Protein AF-A0A354AXF9-F1 (afdb_monomer)

Nearest PDB structures (foldseek):
  7dkv-assembly1_A  TM=9.785E-01  e=1.721E-07  Thermoanaerobacterium xylanolyticum LX-11
  7dkw-assembly2_B  TM=9.760E-01  e=1.972E-07  Thermoanaerobacterium xylanolyticum LX-11
  7w2x-assembly1_A  TM=9.782E-01  e=2.112E-07  Thermoanaerobacterium xylanolyticum LX-11
  7dkw-assembly1_A  TM=9.786E-01  e=2.774E-07  Thermoanaerobacterium xylanolyticum LX-11
  7w2t-assembly1_A  TM=9.774E-01  e=5.128E-07  Thermoanaerobacterium xylanolyticum LX-11

Solvent-accessible surface area (backbone atoms only — not comparable to full-atom values): 5380 Å² total; per-residue (Å²): 140,79,77,57,42,66,42,46,81,59,38,76,73,66,41,60,64,36,51,75,76,37,46,69,60,41,49,51,53,53,50,53,49,61,66,45,16,71,44,66,38,75,59,74,38,63,28,48,54,36,48,80,68,72,69,44,90,46,71,42,54,48,32,48,58,71,22,48,59,47,20,37,5,26,90,92,65,48,62,75,74,47,44,28,60,72,39,51,56,73,49,62,83,41,126

pLDDT: mean 96.64, std 3.17, range [76.19, 98.69]

Secondary structure (DSSP, 8-state):
----TT-HHHHHHHTHHHHHH-HHHHHHHHHHHHHHTT--EEEEEE-HHHHHTT----EEEEE-TTSPPS-S--TTS-TTTS-----SS-GGG--

Mean predicted aligned error: 2.6 Å

Foldseek 3Di:
DDFFACQPVVCVPVCVCCCVPPVVVVVVVVVLQVVCQQDFAQPWDFAQQCVVVVNPGDTGGQDDHRARFRGQGGPVDDGSPRTNNDRNHDSSPPD

Structure (mmCIF, N/CA/C/O backbone):
data_AF-A0A354AXF9-F1
#
_entry.id   AF-A0A354AXF9-F1
#
loop_
_atom_site.group_PDB
_atom_site.id
_atom_site.type_symbol
_atom_site.label_atom_id
_atom_site.label_alt_id
_atom_site.label_comp_id
_atom_site.label_asym_id
_atom_site.label_entity_id
_atom_site.label_seq_id
_atom_site.pdbx_PDB_ins_code
_atom_site.Cartn_x
_atom_site.Cartn_y
_atom_site.Cartn_z
_atom_site.occupancy
_atom_site.B_iso_or_equiv
_atom_site.auth_seq_id
_atom_site.auth_comp_id
_atom_site.auth_asym_id
_atom_site.auth_atom_id
_atom_site.pdbx_PDB_model_num
ATOM 1 N N . ASP A 1 1 ? 6.790 15.831 -1.703 1.00 80.38 1 ASP A N 1
ATOM 2 C CA . ASP A 1 1 ? 5.696 15.161 -0.970 1.00 80.38 1 ASP A CA 1
ATOM 3 C C . ASP A 1 1 ? 5.197 13.934 -1.709 1.00 80.38 1 ASP A C 1
ATOM 5 O O . ASP A 1 1 ? 5.374 13.852 -2.922 1.00 80.38 1 ASP A O 1
ATOM 9 N N . TYR A 1 2 ? 4.605 12.986 -0.977 1.00 90.19 2 TYR A N 1
ATOM 10 C CA . TYR A 1 2 ? 4.125 11.702 -1.497 1.00 90.19 2 TYR A CA 1
ATOM 11 C C . TYR A 1 2 ? 2.663 11.485 -1.087 1.00 90.19 2 TYR A C 1
ATOM 13 O O . TYR A 1 2 ? 2.351 11.453 0.100 1.00 90.19 2 TYR A O 1
ATOM 21 N N . ALA A 1 3 ? 1.763 11.357 -2.063 1.00 93.12 3 ALA A N 1
ATOM 22 C CA . ALA A 1 3 ? 0.323 11.229 -1.833 1.00 93.12 3 ALA A CA 1
ATOM 23 C C . ALA A 1 3 ? -0.119 9.759 -1.899 1.00 93.12 3 ALA A C 1
ATOM 25 O O . ALA A 1 3 ? -0.759 9.338 -2.862 1.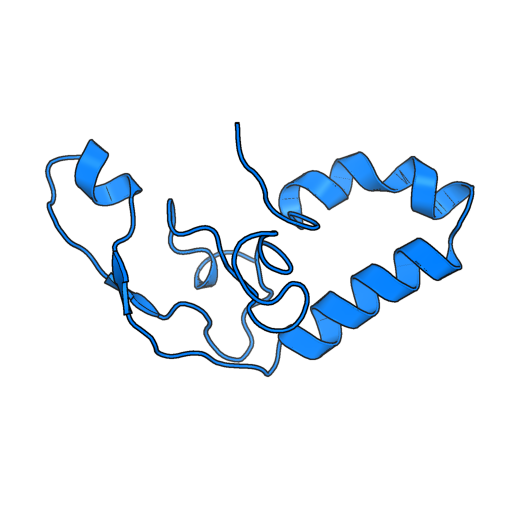00 93.12 3 ALA A O 1
ATOM 26 N N . TRP A 1 4 ? 0.260 8.973 -0.892 1.00 96.62 4 TRP A N 1
ATOM 27 C CA . TRP A 1 4 ? -0.067 7.547 -0.803 1.00 96.62 4 TRP A CA 1
ATOM 28 C C . TRP A 1 4 ? -0.985 7.287 0.386 1.00 96.62 4 TRP A C 1
ATOM 30 O O . TRP A 1 4 ? -0.749 7.792 1.485 1.00 96.62 4 TRP A O 1
ATOM 40 N N . TYR A 1 5 ? -2.034 6.500 0.170 1.00 97.75 5 TYR A N 1
ATOM 41 C CA . TYR A 1 5 ? -2.892 6.054 1.256 1.00 97.75 5 TYR A CA 1
ATOM 42 C C . TYR A 1 5 ? -2.208 4.928 2.008 1.00 97.75 5 TYR A C 1
ATOM 44 O O . TYR A 1 5 ? -1.902 3.886 1.434 1.00 97.75 5 TYR A O 1
ATOM 52 N N . GLU A 1 6 ? -2.042 5.129 3.312 1.00 97.81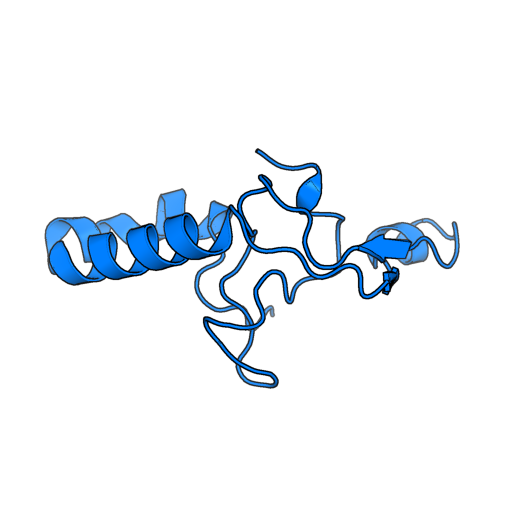 6 GLU A N 1
ATOM 53 C CA . GLU A 1 6 ? -1.593 4.090 4.228 1.00 97.81 6 GLU A CA 1
ATOM 54 C C . GLU A 1 6 ? -0.264 3.456 3.807 1.00 97.81 6 GLU A C 1
ATOM 56 O O . GLU A 1 6 ? -0.201 2.254 3.626 1.00 97.81 6 GLU A O 1
ATOM 61 N N . SER A 1 7 ? 0.819 4.218 3.644 1.00 97.69 7 SER A N 1
ATOM 62 C CA . SER A 1 7 ? 2.150 3.603 3.499 1.00 97.69 7 SER A CA 1
ATOM 63 C C . SER A 1 7 ? 2.466 2.766 4.747 1.00 97.69 7 SER A C 1
ATOM 65 O O . SER A 1 7 ? 2.572 3.313 5.845 1.00 97.69 7 SER A O 1
ATOM 67 N N . LEU A 1 8 ? 2.563 1.441 4.620 1.00 97.69 8 LEU A N 1
ATOM 68 C CA . LEU A 1 8 ? 2.592 0.490 5.737 1.00 97.69 8 LEU A CA 1
ATOM 69 C C . LEU A 1 8 ? 3.833 0.636 6.621 1.00 97.69 8 LEU A C 1
ATOM 71 O O . LEU A 1 8 ? 3.767 0.494 7.840 1.00 97.69 8 LEU A O 1
ATOM 75 N N . ASP A 1 9 ? 4.982 0.855 5.995 1.00 96.81 9 ASP A N 1
ATOM 76 C CA . ASP A 1 9 ? 6.262 1.135 6.647 1.00 96.81 9 ASP A CA 1
ATOM 77 C C . ASP A 1 9 ? 6.228 2.423 7.485 1.00 96.81 9 ASP A C 1
ATOM 79 O O . ASP A 1 9 ? 6.771 2.439 8.586 1.00 96.81 9 ASP A O 1
ATOM 83 N N . VAL A 1 10 ? 5.514 3.455 7.033 1.00 97.56 10 VAL A N 1
ATOM 84 C CA . VAL A 1 10 ? 5.300 4.692 7.805 1.00 97.56 10 VAL A CA 1
ATOM 85 C C . VAL A 1 10 ? 4.216 4.504 8.874 1.00 97.56 10 VAL A C 1
ATOM 87 O O . VAL A 1 10 ? 4.381 4.930 10.021 1.00 97.56 10 VAL A O 1
ATOM 90 N N . ARG A 1 11 ? 3.120 3.815 8.533 1.00 96.94 11 ARG A N 1
ATOM 91 C CA . ARG A 1 11 ? 2.003 3.484 9.436 1.00 96.94 11 ARG A CA 1
ATOM 92 C C . ARG A 1 11 ? 2.467 2.750 10.687 1.00 96.94 11 ARG A C 1
ATOM 94 O O . ARG A 1 11 ? 1.924 3.031 11.750 1.00 96.94 11 ARG A O 1
ATOM 101 N N . LEU A 1 12 ? 3.469 1.873 10.573 1.00 95.81 12 LEU A N 1
ATOM 102 C CA . LEU A 1 12 ? 4.066 1.164 11.713 1.00 95.81 12 LEU A CA 1
ATOM 103 C C . LEU A 1 12 ? 4.381 2.106 12.888 1.00 95.81 12 LEU A C 1
ATOM 105 O O . LEU A 1 12 ? 4.236 1.723 14.045 1.00 95.81 12 LEU A O 1
ATOM 109 N N . TYR A 1 13 ? 4.772 3.342 12.582 1.00 97.69 13 TYR A N 1
ATOM 110 C CA . TYR A 1 13 ? 5.053 4.383 13.566 1.00 97.69 13 TYR A CA 1
ATOM 111 C C . TYR A 1 13 ? 3.878 5.357 13.734 1.00 97.69 13 TYR A C 1
ATOM 113 O O . TYR A 1 13 ? 3.629 5.848 14.833 1.00 97.69 13 TYR A O 1
ATOM 121 N N . GLY A 1 14 ? 3.147 5.643 12.654 1.00 97.12 14 GLY A N 1
ATOM 122 C CA . GLY A 1 14 ? 2.101 6.667 12.627 1.00 97.12 14 GLY A CA 1
ATOM 123 C C . GLY A 1 14 ? 0.731 6.257 13.183 1.00 97.12 14 GLY A C 1
ATOM 124 O O . GLY A 1 14 ? -0.063 7.140 13.504 1.00 97.12 14 GLY A O 1
ATOM 125 N N . SER A 1 15 ? 0.411 4.962 13.313 1.00 97.88 15 SER A N 1
ATOM 126 C CA . SER A 1 15 ? -0.968 4.532 13.622 1.00 97.88 15 SER A CA 1
ATOM 127 C C . SER A 1 15 ? -1.294 4.316 15.097 1.00 97.88 15 SER A C 1
ATOM 129 O O . SER A 1 15 ? -2.424 3.943 15.410 1.00 97.88 15 SER A O 1
ATOM 131 N N . PHE A 1 16 ? -0.381 4.606 16.030 1.00 97.94 16 PHE A N 1
ATOM 132 C CA . PHE A 1 16 ? -0.646 4.418 17.465 1.00 97.94 16 PHE A CA 1
ATOM 133 C C . PHE A 1 16 ? -1.877 5.189 17.962 1.00 97.94 16 PHE A C 1
ATOM 135 O O . PHE A 1 16 ? -2.610 4.678 18.807 1.00 97.94 16 PHE A O 1
ATOM 142 N N . GLY A 1 17 ? -2.147 6.379 17.415 1.00 98.25 17 GLY A N 1
ATOM 143 C CA . GLY A 1 17 ? -3.362 7.134 17.734 1.00 98.25 17 GLY A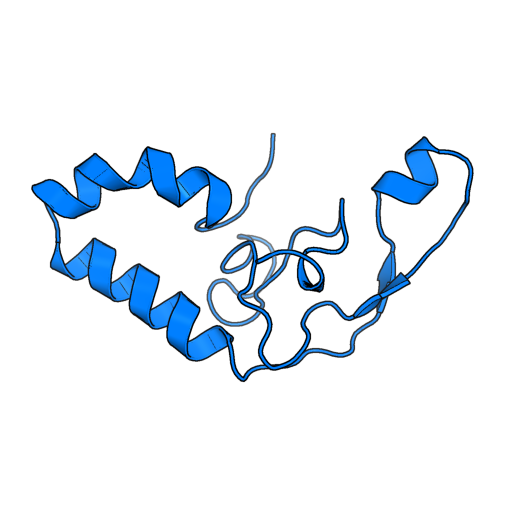 CA 1
ATOM 144 C C . GLY A 1 17 ? -4.640 6.403 17.310 1.00 98.25 17 GLY A C 1
ATOM 145 O O . GLY A 1 17 ? -5.594 6.344 18.083 1.00 98.25 17 GLY A O 1
ATOM 146 N N . LEU A 1 18 ? -4.645 5.779 16.125 1.00 98.25 18 LEU A N 1
ATOM 147 C CA . LEU A 1 18 ? -5.768 4.949 15.678 1.00 98.25 18 LEU A CA 1
ATOM 148 C C . LEU A 1 18 ? -5.913 3.711 16.554 1.00 98.25 18 LEU A C 1
ATOM 150 O O . LEU A 1 18 ? -7.017 3.410 16.986 1.00 98.25 18 LEU A O 1
ATOM 154 N N . LEU A 1 19 ? -4.813 3.031 16.875 1.00 97.75 19 LEU A N 1
ATOM 155 C CA . LEU A 1 19 ? -4.855 1.847 17.728 1.00 97.75 19 LEU A CA 1
ATOM 156 C C . LEU A 1 19 ? -5.447 2.149 19.116 1.00 97.75 19 LEU A C 1
ATOM 158 O O . LEU A 1 19 ? -6.251 1.367 19.619 1.00 97.75 19 LEU A O 1
ATOM 162 N N . GLN A 1 20 ? -5.066 3.272 19.730 1.00 98.38 20 GLN A N 1
ATOM 163 C CA . GLN A 1 20 ? -5.507 3.632 21.083 1.00 98.38 20 GLN A CA 1
ATOM 164 C C . GLN A 1 20 ? -6.933 4.192 21.128 1.00 98.38 20 GLN A C 1
ATOM 166 O O . GLN A 1 20 ? -7.661 3.916 22.079 1.00 98.38 20 GLN A O 1
ATOM 171 N N . LEU A 1 21 ? -7.329 4.985 20.128 1.00 98.69 21 LEU A N 1
ATOM 172 C CA . LEU A 1 21 ? -8.577 5.760 20.167 1.00 98.69 21 LEU A CA 1
ATOM 173 C C . LEU A 1 21 ? -9.676 5.189 19.257 1.00 98.69 21 LEU A C 1
ATOM 175 O O . LEU A 1 21 ? -10.858 5.309 19.573 1.00 98.69 21 LEU A O 1
ATOM 179 N N . TRP A 1 22 ? -9.303 4.539 18.152 1.00 98.69 22 TRP A N 1
ATOM 180 C CA . TRP A 1 22 ? -10.217 3.945 17.166 1.00 98.69 22 TRP A CA 1
ATOM 181 C C . TRP A 1 22 ? -9.731 2.562 16.693 1.00 98.69 22 TRP A C 1
ATOM 183 O O . TRP A 1 22 ? -9.479 2.361 15.499 1.00 98.69 22 TRP A O 1
ATOM 193 N N . PRO A 1 23 ? -9.615 1.572 17.597 1.00 98.38 23 PRO A N 1
ATOM 194 C CA . PRO A 1 23 ? -9.001 0.278 17.290 1.00 98.38 23 PRO A CA 1
ATOM 195 C C . PRO A 1 23 ? -9.701 -0.486 16.159 1.00 98.38 23 PRO A C 1
ATOM 197 O O . PRO A 1 23 ? -9.059 -1.232 15.424 1.00 98.38 23 PRO A O 1
ATOM 200 N N . GLU A 1 24 ? -11.011 -0.305 15.977 1.00 98.69 24 GLU A N 1
ATOM 201 C CA . GLU A 1 24 ? -11.730 -0.943 14.868 1.00 98.69 24 GLU A CA 1
ATOM 202 C C . GLU A 1 24 ? -11.371 -0.341 13.505 1.00 98.69 24 GLU A C 1
ATOM 204 O O . GLU A 1 24 ? -11.321 -1.073 12.515 1.00 98.69 24 GLU A O 1
ATOM 209 N N . LEU A 1 25 ? -11.044 0.955 13.452 1.00 98.44 25 LEU A N 1
ATOM 210 C CA . LEU A 1 25 ? -10.532 1.589 12.237 1.00 98.44 25 LEU A CA 1
ATOM 211 C C . LEU A 1 25 ? -9.117 1.090 11.919 1.00 98.44 25 LEU A C 1
ATOM 213 O O . LEU A 1 25 ? -8.841 0.739 10.774 1.00 98.44 25 LEU A O 1
ATOM 217 N N . ASP A 1 26 ? -8.246 0.975 12.926 1.00 98.56 26 ASP A N 1
ATOM 218 C CA . ASP A 1 26 ? -6.900 0.417 12.741 1.00 98.56 26 ASP A CA 1
ATOM 219 C C . ASP A 1 26 ? -6.952 -1.025 12.199 1.00 98.56 26 ASP A C 1
ATOM 221 O O . ASP A 1 26 ? -6.357 -1.341 11.163 1.00 98.56 26 ASP A O 1
ATOM 225 N N . LYS A 1 27 ? -7.790 -1.878 12.808 1.00 98.56 27 LYS A N 1
ATOM 226 C CA . LYS A 1 27 ? -8.054 -3.241 12.317 1.00 98.56 27 LYS A CA 1
ATOM 227 C C . LYS A 1 27 ? -8.628 -3.251 10.902 1.00 98.56 27 LYS A C 1
ATOM 229 O O . LYS A 1 27 ? -8.282 -4.136 10.121 1.00 98.56 27 LYS A O 1
ATOM 234 N N . ALA A 1 28 ? -9.521 -2.321 10.557 1.00 98.56 28 ALA A N 1
ATOM 235 C CA . ALA A 1 28 ? -10.093 -2.241 9.214 1.00 98.56 28 ALA A CA 1
ATOM 236 C C . ALA A 1 28 ? -9.014 -1.969 8.154 1.00 98.56 28 ALA A C 1
ATOM 238 O O . ALA A 1 28 ? -9.025 -2.614 7.101 1.00 98.56 28 ALA A O 1
ATOM 239 N N . VAL A 1 29 ? -8.044 -1.099 8.452 1.00 98.31 29 VAL A N 1
ATOM 240 C CA . VAL A 1 29 ? -6.903 -0.845 7.561 1.00 98.31 29 VAL A CA 1
ATOM 241 C C . VAL A 1 29 ? -6.007 -2.081 7.443 1.00 98.31 29 VAL A C 1
ATOM 243 O O . VAL A 1 29 ? -5.707 -2.506 6.326 1.00 98.31 29 VAL A O 1
ATOM 246 N N . LEU A 1 30 ? -5.658 -2.738 8.555 1.00 98.25 30 LEU A N 1
ATOM 247 C CA . LEU A 1 30 ? -4.847 -3.967 8.523 1.00 98.25 30 LEU A CA 1
ATOM 248 C C . LEU A 1 30 ? -5.536 -5.114 7.765 1.00 98.25 30 LEU A C 1
ATOM 250 O O . LEU A 1 30 ? -4.887 -5.851 7.023 1.00 98.25 30 LEU A O 1
ATOM 254 N N . ARG A 1 31 ? -6.865 -5.237 7.868 1.00 98.56 31 ARG A N 1
ATOM 255 C CA . ARG A 1 31 ? -7.644 -6.185 7.051 1.00 98.56 31 ARG A CA 1
ATOM 256 C C . ARG A 1 31 ? -7.566 -5.856 5.557 1.00 98.56 31 ARG A C 1
ATOM 258 O O . ARG A 1 31 ? -7.588 -6.780 4.749 1.00 98.56 31 ARG A O 1
ATOM 265 N N . SER A 1 32 ? -7.477 -4.581 5.178 1.00 98.50 32 SER A N 1
ATOM 266 C CA . SER A 1 32 ? -7.295 -4.176 3.775 1.00 98.50 32 SER A CA 1
ATOM 267 C C . SER A 1 32 ? -5.930 -4.600 3.234 1.00 98.50 32 SER A C 1
ATOM 269 O O . SER A 1 32 ? -5.874 -5.166 2.145 1.00 98.50 32 SER A O 1
ATOM 271 N N . PHE A 1 33 ? -4.862 -4.466 4.026 1.00 98.38 33 PHE A N 1
ATOM 272 C CA . PHE A 1 33 ? -3.564 -5.058 3.685 1.00 98.38 33 PHE A CA 1
ATOM 273 C C . PHE A 1 33 ? -3.642 -6.571 3.522 1.00 98.38 33 PHE A C 1
ATOM 275 O O . PHE A 1 33 ? -3.215 -7.094 2.496 1.00 98.38 33 PHE A O 1
ATOM 282 N N . ALA A 1 34 ? -4.240 -7.271 4.491 1.00 98.38 34 ALA A N 1
ATOM 283 C CA . ALA A 1 34 ? -4.365 -8.725 4.444 1.00 98.38 34 ALA A CA 1
ATOM 284 C C . ALA A 1 34 ? -5.105 -9.212 3.184 1.00 98.38 34 ALA A C 1
ATOM 286 O O . ALA A 1 34 ? -4.679 -10.182 2.559 1.00 98.38 34 ALA A O 1
ATOM 287 N N . ARG A 1 35 ? -6.172 -8.513 2.764 1.00 98.25 35 ARG A N 1
ATOM 288 C CA . ARG A 1 35 ? -6.897 -8.820 1.515 1.00 98.25 35 ARG A CA 1
ATOM 289 C C . ARG A 1 35 ? -6.063 -8.583 0.253 1.00 98.25 35 ARG A C 1
ATOM 291 O O 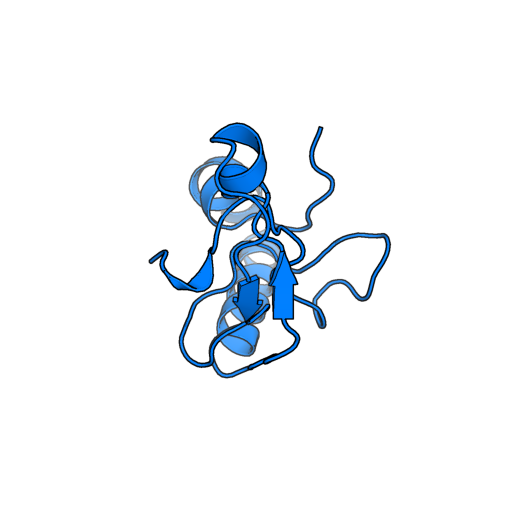. ARG A 1 35 ? -6.283 -9.270 -0.738 1.00 98.25 35 ARG A O 1
ATOM 298 N N . ALA A 1 36 ? -5.121 -7.642 0.280 1.00 97.88 36 ALA A N 1
ATOM 299 C CA . ALA A 1 36 ? -4.291 -7.299 -0.873 1.00 97.88 36 ALA A CA 1
ATOM 300 C C . ALA A 1 36 ? -3.069 -8.220 -1.062 1.00 97.88 36 ALA A C 1
ATOM 302 O O . ALA A 1 36 ? -2.513 -8.279 -2.159 1.00 97.88 36 ALA A O 1
ATOM 303 N N . ILE A 1 37 ? -2.651 -8.966 -0.032 1.00 98.31 37 ILE A N 1
ATOM 304 C CA . ILE A 1 37 ? -1.519 -9.908 -0.111 1.00 98.31 37 ILE A CA 1
ATOM 305 C C . ILE A 1 37 ? -1.663 -10.913 -1.272 1.00 98.31 37 ILE A C 1
ATOM 307 O O . ILE A 1 37 ? -0.743 -10.977 -2.092 1.00 98.31 37 ILE A O 1
ATOM 311 N N . PRO A 1 38 ? -2.773 -11.666 -1.421 1.00 98.12 38 PRO A N 1
ATOM 312 C CA . PRO A 1 38 ? -2.902 -12.647 -2.501 1.00 98.12 38 PRO A CA 1
ATOM 313 C C . PRO A 1 38 ? -3.095 -12.025 -3.894 1.00 98.12 38 PRO A C 1
ATOM 315 O O . PRO A 1 38 ? -2.976 -12.737 -4.888 1.00 98.12 38 PRO A O 1
ATOM 318 N N . ALA A 1 39 ? -3.395 -10.725 -3.993 1.00 97.44 39 ALA A N 1
ATOM 319 C CA . ALA A 1 39 ? -3.600 -10.061 -5.275 1.00 97.44 39 ALA A CA 1
ATOM 320 C C . ALA A 1 39 ? -2.281 -9.890 -6.046 1.00 97.44 39 ALA A C 1
ATOM 322 O O . ALA A 1 39 ? -1.214 -9.698 -5.454 1.00 97.44 39 ALA A O 1
ATOM 323 N N . SER A 1 40 ? -2.375 -9.896 -7.375 1.00 97.94 40 SER A N 1
ATOM 324 C CA . SER A 1 40 ? -1.266 -9.633 -8.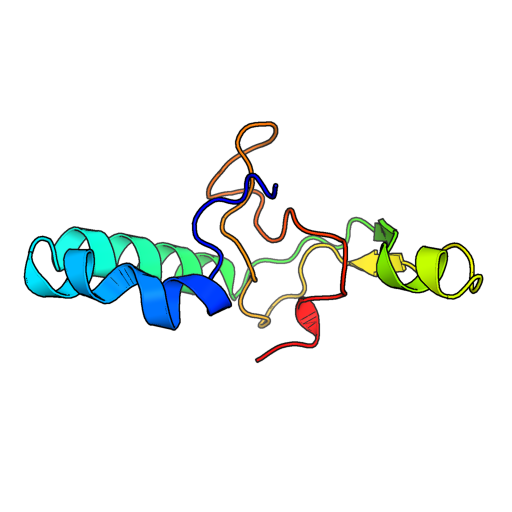291 1.00 97.94 40 SER A CA 1
ATOM 325 C C . SER A 1 40 ? -1.688 -8.673 -9.395 1.00 97.94 40 SER A C 1
ATOM 327 O O . SER A 1 40 ? -2.793 -8.785 -9.920 1.00 97.94 40 SER A O 1
ATOM 329 N N . ASP A 1 41 ? -0.771 -7.806 -9.798 1.00 98.06 41 ASP A N 1
ATOM 330 C CA . ASP A 1 41 ? -0.877 -6.961 -10.981 1.00 98.06 41 ASP A CA 1
ATOM 331 C C . ASP A 1 41 ? 0.482 -6.994 -11.709 1.00 98.06 41 ASP A C 1
ATOM 333 O O . ASP A 1 41 ? 1.448 -6.383 -11.232 1.00 98.06 41 ASP A O 1
ATOM 337 N N . PRO A 1 42 ? 0.587 -7.727 -12.835 1.00 98.06 42 PRO A N 1
ATOM 338 C CA . PRO A 1 42 ? 1.832 -7.873 -13.581 1.00 98.06 42 PRO A CA 1
ATOM 339 C C . PRO A 1 42 ? 2.162 -6.650 -14.447 1.00 98.06 42 PRO A C 1
ATOM 341 O O . PRO A 1 42 ? 3.161 -6.691 -15.165 1.00 98.06 42 PRO A O 1
ATOM 344 N N . THR A 1 43 ? 1.352 -5.581 -14.418 1.00 97.94 43 THR A N 1
ATOM 345 C CA . THR A 1 43 ? 1.600 -4.370 -15.213 1.00 97.94 43 THR A CA 1
ATOM 346 C C . THR A 1 43 ? 3.006 -3.836 -14.918 1.00 97.94 43 THR A C 1
ATOM 348 O O . THR A 1 43 ? 3.287 -3.493 -13.763 1.00 97.94 43 THR A O 1
ATOM 351 N N . PRO A 1 44 ? 3.896 -3.756 -15.925 1.00 97.62 44 PRO A N 1
ATOM 352 C CA . PRO A 1 44 ? 5.258 -3.296 -15.718 1.00 97.62 44 PRO A CA 1
ATOM 353 C C . PRO A 1 44 ? 5.269 -1.802 -15.389 1.00 97.62 44 PRO A C 1
ATOM 355 O O . PRO A 1 44 ? 4.596 -0.991 -16.036 1.00 97.62 44 PRO A O 1
ATOM 358 N N . ARG A 1 45 ? 6.038 -1.431 -14.366 1.00 96.75 45 ARG A N 1
ATOM 359 C CA . ARG A 1 45 ? 6.240 -0.042 -13.943 1.00 96.75 45 ARG A CA 1
ATOM 360 C C . ARG A 1 45 ? 7.735 0.276 -13.926 1.00 96.75 45 ARG A C 1
ATOM 362 O O . ARG A 1 45 ? 8.512 -0.527 -13.409 1.00 96.75 45 ARG A O 1
ATOM 369 N N . PRO A 1 46 ? 8.152 1.436 -14.461 1.00 96.94 46 PRO A N 1
ATOM 370 C CA . PRO A 1 46 ? 9.536 1.874 -14.365 1.00 96.94 46 PRO A CA 1
ATOM 371 C C . PRO A 1 46 ? 9.888 2.185 -12.906 1.00 96.94 46 PRO A C 1
ATOM 373 O O . PRO A 1 46 ? 9.172 2.936 -12.245 1.00 96.94 46 PRO A O 1
ATOM 376 N N . ILE A 1 47 ? 11.004 1.640 -12.426 1.00 97.62 47 ILE A N 1
ATOM 377 C CA . ILE A 1 47 ? 11.495 1.871 -11.067 1.00 97.62 47 ILE A CA 1
ATOM 378 C C . ILE A 1 47 ? 12.357 3.137 -11.028 1.00 97.62 47 ILE A C 1
ATOM 380 O O . ILE A 1 47 ? 13.454 3.184 -11.592 1.00 97.62 47 ILE A O 1
ATOM 384 N N . GLY A 1 48 ? 11.849 4.167 -10.346 1.00 96.44 48 GLY A N 1
ATOM 385 C CA . GLY A 1 48 ? 12.410 5.521 -10.311 1.00 96.44 48 GLY A CA 1
ATOM 386 C C . GLY A 1 48 ? 13.870 5.596 -9.852 1.00 96.44 48 GLY A C 1
ATOM 387 O O . GLY A 1 48 ? 14.657 6.344 -10.430 1.00 96.44 48 GLY A O 1
ATOM 388 N N . TRP A 1 49 ? 14.261 4.780 -8.872 1.00 95.94 49 TRP A N 1
ATOM 389 C CA . TRP A 1 49 ? 15.620 4.744 -8.326 1.00 95.94 49 TRP A CA 1
ATOM 390 C C . TRP A 1 49 ? 16.699 4.457 -9.379 1.00 95.94 49 TRP A C 1
ATOM 392 O O . TRP A 1 49 ? 17.784 5.032 -9.341 1.00 95.94 49 TRP A O 1
ATOM 402 N N . TYR A 1 50 ? 16.423 3.620 -10.379 1.00 96.56 50 TYR A N 1
ATOM 403 C CA . TYR A 1 50 ? 17.430 3.317 -11.402 1.00 96.56 50 TYR A CA 1
ATOM 404 C C . TYR A 1 50 ? 17.699 4.495 -12.347 1.00 96.56 50 TYR A C 1
ATOM 406 O O . TYR A 1 50 ? 18.823 4.638 -12.839 1.00 96.56 50 TYR A O 1
ATOM 414 N N . PHE A 1 51 ? 16.728 5.396 -12.528 1.00 95.44 51 PHE A N 1
ATOM 415 C CA . PHE A 1 51 ? 16.941 6.641 -13.268 1.00 95.44 51 PHE A CA 1
ATOM 416 C C . PHE A 1 51 ? 17.897 7.573 -12.522 1.00 95.44 51 PHE A C 1
ATOM 418 O O . PHE A 1 51 ? 18.772 8.166 -13.152 1.00 95.44 51 PHE A O 1
ATOM 425 N N . THR A 1 52 ? 17.812 7.648 -11.188 1.00 94.44 52 THR A N 1
ATOM 426 C CA . THR A 1 52 ? 18.730 8.477 -10.383 1.00 94.44 52 THR A CA 1
ATOM 427 C C . THR A 1 52 ? 20.156 7.924 -10.365 1.00 94.44 52 THR A C 1
ATOM 429 O O . THR A 1 52 ? 21.094 8.656 -10.067 1.00 94.44 52 THR A O 1
ATOM 432 N N . GLN A 1 53 ? 20.336 6.647 -10.714 1.00 95.38 53 GLN A N 1
ATOM 433 C CA . GLN A 1 53 ? 21.644 6.007 -10.877 1.00 95.38 53 GLN A CA 1
ATOM 434 C C . GLN A 1 53 ? 22.186 6.059 -12.315 1.00 95.38 53 GLN A C 1
ATOM 436 O O . GLN A 1 53 ? 23.230 5.468 -12.586 1.00 95.38 53 GLN A O 1
ATOM 441 N N . GLY A 1 54 ? 21.474 6.687 -13.258 1.00 94.00 54 GLY A N 1
ATOM 442 C CA . GLY A 1 54 ? 21.854 6.682 -14.676 1.00 94.00 54 GLY A CA 1
ATOM 443 C C . GLY A 1 54 ? 21.764 5.303 -15.344 1.00 94.00 54 GLY A C 1
ATOM 444 O O . GLY A 1 54 ? 22.287 5.118 -16.439 1.00 94.00 54 GLY A O 1
ATOM 445 N N . ARG A 1 55 ? 21.099 4.326 -14.708 1.00 92.69 55 ARG A N 1
ATOM 446 C CA . ARG A 1 55 ? 20.948 2.948 -15.215 1.00 92.69 55 ARG A CA 1
ATOM 447 C C . ARG A 1 55 ? 19.799 2.789 -16.215 1.00 92.69 55 ARG A C 1
ATOM 449 O O . ARG A 1 55 ? 19.627 1.716 -16.782 1.00 92.69 55 ARG A O 1
ATOM 456 N N . GLY A 1 56 ? 19.035 3.854 -16.456 1.00 92.44 56 GLY A N 1
ATOM 457 C CA . GLY A 1 56 ? 17.920 3.857 -17.396 1.00 92.44 56 GLY A CA 1
ATOM 458 C C . GLY A 1 56 ? 16.691 3.112 -16.872 1.00 92.44 56 GLY A C 1
ATOM 459 O O . GLY A 1 56 ? 16.467 3.017 -15.665 1.00 92.44 56 GLY A O 1
ATOM 460 N N . ARG A 1 57 ? 15.861 2.624 -17.800 1.00 95.44 57 ARG 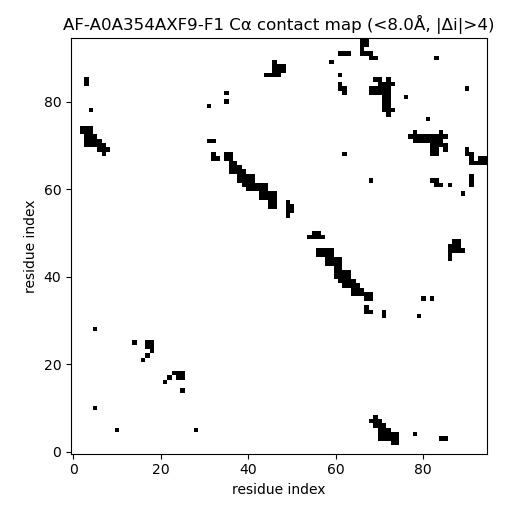A N 1
ATOM 461 C CA . ARG A 1 57 ? 14.572 1.996 -17.491 1.00 95.44 57 ARG A CA 1
ATOM 462 C C . ARG A 1 57 ? 14.774 0.552 -17.039 1.00 95.44 57 ARG A C 1
ATOM 464 O O . ARG A 1 57 ? 15.056 -0.321 -17.852 1.00 95.44 57 ARG A O 1
ATOM 471 N N . VAL A 1 58 ? 14.561 0.319 -15.752 1.00 96.44 58 VAL A N 1
ATOM 472 C CA . VAL A 1 58 ? 14.374 -1.013 -15.168 1.00 96.44 58 VAL A CA 1
ATOM 473 C C . VAL A 1 58 ? 12.918 -1.118 -14.737 1.00 96.44 58 VAL A C 1
ATOM 475 O O . VAL A 1 58 ? 12.388 -0.173 -14.150 1.00 96.44 58 VAL A O 1
ATOM 478 N N . GLU A 1 59 ? 12.268 -2.233 -15.053 1.00 97.31 59 GLU A N 1
ATOM 479 C CA . GLU A 1 59 ? 10.851 -2.443 -14.761 1.00 97.31 59 GLU A CA 1
ATOM 480 C C . GLU A 1 59 ? 10.646 -3.557 -13.744 1.00 97.31 59 GLU A C 1
ATOM 482 O O . GLU A 1 59 ? 11.380 -4.544 -13.734 1.00 97.31 59 GLU A O 1
ATOM 487 N N . ALA A 1 60 ? 9.611 -3.401 -12.927 1.00 97.75 60 ALA A N 1
ATOM 488 C CA . ALA A 1 60 ? 9.093 -4.449 -12.062 1.00 97.75 60 ALA A CA 1
ATOM 489 C C . ALA A 1 60 ? 7.571 -4.536 -12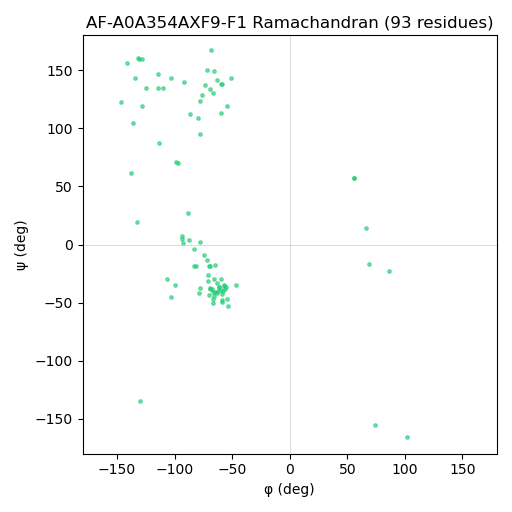.212 1.00 97.75 60 ALA A C 1
ATOM 491 O O . ALA A 1 60 ? 6.923 -3.588 -12.670 1.00 97.75 60 ALA A O 1
ATOM 492 N N . ALA A 1 61 ? 6.997 -5.673 -11.821 1.00 98.25 61 ALA A N 1
ATOM 493 C CA . ALA A 1 61 ? 5.550 -5.799 -11.703 1.00 98.25 61 ALA A CA 1
ATOM 494 C C . ALA A 1 61 ? 5.033 -4.836 -10.626 1.00 98.25 61 ALA A C 1
ATOM 496 O O . ALA A 1 61 ? 5.651 -4.690 -9.571 1.00 98.25 61 ALA A O 1
ATOM 497 N N . ARG A 1 62 ? 3.870 -4.219 -10.850 1.00 97.75 62 ARG A N 1
ATOM 498 C CA . ARG A 1 62 ? 3.226 -3.371 -9.836 1.00 97.75 62 ARG A CA 1
ATOM 499 C C . ARG A 1 62 ? 3.023 -4.124 -8.516 1.00 97.75 62 ARG A C 1
ATOM 501 O O . ARG A 1 62 ? 3.327 -3.598 -7.445 1.00 97.75 62 ARG A O 1
ATOM 508 N N . LYS A 1 63 ? 2.498 -5.350 -8.585 1.00 98.31 63 LYS A N 1
ATOM 509 C CA . LYS A 1 63 ? 2.176 -6.160 -7.404 1.00 98.31 63 LYS A CA 1
ATOM 510 C C . LYS A 1 63 ? 2.379 -7.649 -7.678 1.00 98.31 63 LYS A C 1
ATOM 512 O O . LYS A 1 63 ? 1.729 -8.215 -8.554 1.00 98.31 63 LYS A O 1
ATOM 517 N N . LEU A 1 64 ? 3.215 -8.307 -6.882 1.00 98.25 64 LEU A N 1
ATOM 518 C CA . LEU A 1 64 ? 3.362 -9.764 -6.872 1.00 98.25 64 LEU A CA 1
ATOM 519 C C . LEU A 1 64 ? 2.428 -10.395 -5.837 1.00 98.25 64 LEU A C 1
ATOM 521 O O . LEU A 1 64 ? 2.277 -9.874 -4.729 1.00 98.25 64 LEU A O 1
ATOM 525 N N . ALA A 1 65 ? 1.815 -11.528 -6.182 1.00 98.19 65 ALA A N 1
ATOM 526 C CA . ALA A 1 65 ? 1.045 -12.315 -5.222 1.00 98.19 65 ALA A CA 1
ATOM 527 C C . ALA A 1 65 ? 1.944 -12.756 -4.056 1.00 98.19 65 ALA A C 1
ATOM 529 O O . ALA A 1 65 ? 3.092 -13.145 -4.259 1.00 98.19 65 ALA A O 1
ATOM 530 N N . GLY A 1 66 ? 1.424 -12.679 -2.833 1.00 97.69 66 GLY A N 1
ATOM 531 C CA . GLY A 1 66 ? 2.157 -13.017 -1.611 1.00 97.69 66 GLY A CA 1
ATOM 532 C C . GLY A 1 66 ? 2.981 -11.867 -1.025 1.00 97.69 66 GLY A C 1
ATOM 533 O O . GLY A 1 66 ? 3.194 -11.855 0.182 1.00 97.69 66 GLY A O 1
ATOM 534 N N . ALA A 1 67 ? 3.366 -10.864 -1.822 1.00 97.88 67 ALA A N 1
ATOM 535 C CA . ALA A 1 67 ? 4.004 -9.659 -1.295 1.00 97.88 67 ALA A CA 1
ATOM 536 C C . ALA A 1 67 ? 2.973 -8.771 -0.582 1.00 97.88 67 ALA A C 1
ATOM 538 O O . ALA A 1 67 ? 1.866 -8.551 -1.088 1.00 97.88 67 ALA A O 1
ATOM 539 N N . THR A 1 68 ? 3.325 -8.221 0.579 1.00 98.06 68 THR A N 1
ATOM 540 C CA . THR A 1 68 ? 2.486 -7.205 1.233 1.00 98.06 68 THR A CA 1
ATOM 541 C C . THR A 1 68 ? 2.668 -5.877 0.501 1.00 98.06 68 THR A C 1
ATOM 543 O O . THR A 1 68 ? 3.811 -5.470 0.300 1.00 98.06 68 THR A O 1
ATOM 546 N N . PRO A 1 69 ? 1.595 -5.181 0.076 1.00 98.12 69 PRO A N 1
ATOM 547 C CA . PRO A 1 69 ? 1.779 -3.914 -0.612 1.00 98.12 69 PRO A CA 1
ATOM 548 C C . PRO A 1 69 ? 2.376 -2.855 0.324 1.00 98.12 69 PRO A C 1
ATOM 550 O O . PRO A 1 69 ? 2.121 -2.850 1.529 1.00 98.12 69 PRO A O 1
ATOM 553 N N . HIS A 1 70 ? 3.154 -1.941 -0.247 1.00 98.12 70 HIS A N 1
ATOM 554 C CA . HIS A 1 70 ? 3.702 -0.781 0.441 1.00 98.12 70 HIS A CA 1
ATOM 555 C C . HIS A 1 70 ? 2.597 0.191 0.855 1.00 98.12 70 HIS A C 1
ATOM 557 O O . HIS A 1 70 ? 2.532 0.576 2.014 1.00 98.12 70 HIS A O 1
ATOM 563 N N . ASP A 1 71 ? 1.714 0.552 -0.073 1.00 98.38 71 ASP A N 1
ATOM 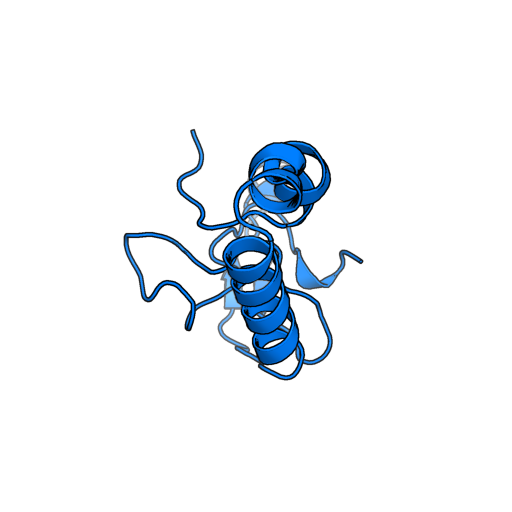564 C CA . ASP A 1 71 ? 0.594 1.467 0.138 1.00 98.38 71 ASP A CA 1
ATOM 565 C C . ASP A 1 71 ? -0.708 0.867 -0.406 1.00 98.38 71 ASP A C 1
ATOM 567 O O . ASP A 1 71 ? -0.708 -0.024 -1.265 1.00 98.38 71 ASP A O 1
ATOM 571 N N . LEU A 1 72 ? -1.835 1.379 0.084 1.00 98.38 72 LEU A N 1
ATOM 572 C CA . LEU A 1 72 ? -3.174 1.020 -0.381 1.00 98.38 72 LEU A CA 1
ATOM 573 C C . LEU A 1 72 ? -3.630 1.908 -1.553 1.00 98.38 72 LEU A C 1
ATOM 575 O O . LEU A 1 72 ? -4.827 2.087 -1.763 1.00 98.38 72 LEU A O 1
ATOM 579 N N . GLY A 1 73 ? -2.697 2.449 -2.339 1.00 97.56 73 GLY A N 1
ATOM 580 C CA . GLY A 1 73 ? -2.974 3.236 -3.538 1.00 97.56 73 GLY A CA 1
ATOM 581 C C . GLY A 1 73 ? -2.834 4.746 -3.341 1.00 97.56 73 GLY A C 1
ATOM 582 O O . GLY A 1 73 ? -2.269 5.233 -2.363 1.00 97.56 73 GLY A O 1
ATOM 583 N N . ALA A 1 74 ? -3.360 5.507 -4.301 1.00 97.38 74 ALA A N 1
ATOM 584 C CA . ALA A 1 74 ? -3.235 6.962 -4.368 1.00 97.38 74 ALA A CA 1
ATOM 585 C C . ALA A 1 74 ? -4.538 7.620 -4.854 1.00 97.38 74 ALA A C 1
ATOM 587 O O . ALA A 1 74 ? -5.329 6.973 -5.548 1.00 97.38 74 ALA A O 1
ATOM 588 N N . PRO A 1 75 ? -4.776 8.905 -4.521 1.00 96.50 75 PRO A N 1
ATOM 589 C CA . PRO A 1 75 ? -6.035 9.597 -4.820 1.00 96.50 75 PRO A CA 1
ATOM 590 C C . PRO A 1 75 ? -6.324 9.781 -6.315 1.00 96.50 75 PRO A C 1
ATOM 592 O O . PRO A 1 75 ? -7.464 10.037 -6.684 1.00 96.50 75 PRO A O 1
ATOM 595 N N . ASN A 1 76 ? -5.319 9.658 -7.179 1.00 95.75 76 ASN A N 1
ATOM 596 C CA . ASN A 1 76 ? -5.456 9.777 -8.631 1.00 95.75 76 ASN A CA 1
ATOM 597 C C . ASN A 1 76 ? -5.675 8.431 -9.350 1.00 95.75 76 ASN A C 1
ATOM 599 O O . ASN A 1 76 ? -5.651 8.393 -10.578 1.00 95.75 76 ASN A O 1
ATOM 603 N N . GLU A 1 77 ? -5.873 7.336 -8.612 1.00 94.12 77 GLU A N 1
ATOM 604 C CA . GLU A 1 77 ? -6.218 6.021 -9.164 1.00 94.12 77 GLU A CA 1
ATOM 605 C C . GLU A 1 77 ? -7.443 5.426 -8.438 1.00 94.12 77 GLU A C 1
ATOM 607 O O . GLU A 1 77 ? -8.445 6.111 -8.247 1.00 94.12 77 GLU A O 1
ATOM 612 N N . ARG A 1 78 ? -7.401 4.140 -8.063 1.00 95.75 78 ARG A N 1
ATOM 613 C CA . ARG A 1 78 ? -8.455 3.440 -7.317 1.00 95.75 78 ARG A CA 1
ATOM 614 C C . ARG A 1 78 ? -7.921 3.060 -5.929 1.00 95.75 78 ARG A C 1
ATOM 616 O O . ARG A 1 78 ? -7.352 1.973 -5.801 1.00 95.75 78 ARG A O 1
ATOM 623 N N . PRO A 1 79 ? -8.020 3.941 -4.913 1.00 96.44 79 PRO A N 1
ATOM 624 C CA . PRO A 1 79 ? -7.608 3.615 -3.550 1.00 96.44 79 PRO A CA 1
ATOM 625 C C . PRO A 1 79 ? -8.228 2.299 -3.072 1.00 96.44 79 PRO A C 1
ATOM 627 O O . PRO A 1 79 ? -9.374 2.002 -3.393 1.00 96.44 79 PRO A O 1
ATOM 630 N N . PHE A 1 80 ? -7.470 1.529 -2.298 1.00 95.31 80 PHE A N 1
ATOM 631 C CA . PHE A 1 80 ? -7.800 0.210 -1.744 1.00 95.31 80 PHE A CA 1
ATOM 632 C C . PHE A 1 80 ? -7.914 -0.952 -2.745 1.00 95.31 80 PHE A C 1
ATOM 634 O O . PHE A 1 80 ? -7.780 -2.097 -2.316 1.00 95.31 80 PHE A O 1
ATOM 641 N N . ASP A 1 81 ? -8.054 -0.679 -4.045 1.00 95.50 81 ASP A N 1
ATOM 642 C CA . ASP A 1 81 ? -8.062 -1.704 -5.100 1.00 95.50 81 ASP A CA 1
ATOM 643 C C . ASP A 1 81 ? -6.728 -1.758 -5.865 1.00 95.50 81 ASP A C 1
ATOM 645 O O . ASP A 1 81 ? -6.167 -2.826 -6.103 1.00 95.50 81 ASP A O 1
ATOM 649 N N . ALA A 1 82 ? -6.192 -0.594 -6.245 1.00 96.69 82 ALA A N 1
ATOM 650 C CA . ALA A 1 82 ? -4.945 -0.452 -6.992 1.00 96.69 82 ALA A CA 1
ATOM 651 C C . ALA A 1 82 ? -3.771 -0.163 -6.035 1.00 96.69 82 ALA A C 1
ATOM 653 O O . ALA A 1 82 ? -3.232 0.944 -5.989 1.00 96.69 82 ALA A O 1
ATOM 654 N N . THR A 1 83 ? -3.376 -1.167 -5.250 1.00 97.62 83 THR A N 1
ATOM 655 C CA . THR A 1 83 ? -2.268 -1.073 -4.275 1.00 97.62 83 THR A CA 1
ATOM 656 C C . THR A 1 83 ? -0.894 -0.925 -4.944 1.00 97.62 83 THR A C 1
ATOM 658 O O . THR A 1 83 ? -0.780 -1.169 -6.149 1.00 97.62 83 THR A O 1
ATOM 661 N N . ASN A 1 84 ? 0.152 -0.577 -4.182 1.00 97.75 84 ASN A N 1
ATOM 662 C CA . ASN A 1 84 ? 1.503 -0.291 -4.705 1.00 97.75 84 ASN A CA 1
ATOM 663 C C . ASN A 1 84 ? 1.490 0.811 -5.773 1.00 97.75 84 ASN A C 1
ATOM 665 O O . ASN A 1 84 ? 1.898 0.601 -6.918 1.00 97.75 84 ASN A O 1
ATOM 669 N N . TYR A 1 85 ? 0.973 1.986 -5.422 1.00 97.06 85 TYR A N 1
ATOM 670 C CA . TYR A 1 85 ? 1.048 3.133 -6.318 1.00 97.06 85 TYR A CA 1
ATOM 671 C C . TYR A 1 85 ? 2.485 3.649 -6.459 1.00 97.06 85 TYR A C 1
ATOM 673 O O . TYR A 1 85 ? 2.886 4.063 -7.554 1.00 97.06 85 TYR A O 1
ATOM 681 N N . THR A 1 86 ? 3.269 3.631 -5.371 1.00 95.31 86 THR A N 1
ATOM 682 C CA . THR A 1 86 ? 4.680 4.016 -5.456 1.00 95.31 86 THR A CA 1
ATOM 683 C C . THR A 1 86 ? 5.434 3.128 -6.447 1.00 95.31 86 THR A C 1
ATOM 685 O O . THR A 1 86 ? 5.254 1.916 -6.500 1.00 95.31 86 THR A O 1
ATOM 688 N N . ALA A 1 87 ? 6.296 3.754 -7.242 1.00 95.88 87 ALA A N 1
ATOM 689 C CA . ALA A 1 87 ? 7.198 3.073 -8.166 1.00 95.88 87 ALA A CA 1
ATOM 690 C C . ALA A 1 87 ? 8.627 3.621 -8.043 1.00 95.88 87 ALA A C 1
ATOM 692 O O . ALA A 1 87 ? 9.431 3.497 -8.963 1.00 95.88 87 ALA A O 1
ATOM 693 N N . TYR A 1 88 ? 8.962 4.282 -6.927 1.00 96.19 88 TYR A N 1
ATOM 694 C CA . TYR A 1 88 ? 10.332 4.758 -6.730 1.00 96.19 88 TYR A CA 1
ATOM 695 C C . TYR A 1 88 ? 11.302 3.590 -6.506 1.00 96.19 88 TYR A C 1
ATOM 697 O O . TYR A 1 88 ? 12.407 3.602 -7.040 1.00 96.19 88 TYR A O 1
ATOM 705 N N . GLN A 1 89 ? 10.861 2.567 -5.774 1.00 96.44 89 GLN A N 1
ATOM 706 C CA . GLN A 1 89 ? 11.566 1.308 -5.533 1.00 96.44 89 GLN A CA 1
ATOM 707 C C . GLN A 1 89 ? 10.641 0.136 -5.876 1.00 96.44 89 GLN A C 1
ATOM 709 O O . GLN A 1 89 ? 9.421 0.301 -5.892 1.00 96.44 89 GLN A O 1
ATOM 714 N N . ASP A 1 90 ? 11.210 -1.045 -6.122 1.00 97.19 90 ASP A N 1
ATOM 715 C CA . ASP A 1 90 ? 10.419 -2.276 -6.190 1.00 97.19 90 ASP A CA 1
ATOM 716 C C . ASP A 1 90 ? 10.069 -2.745 -4.772 1.00 97.19 90 ASP A C 1
ATOM 718 O O . ASP A 1 90 ? 10.850 -3.419 -4.097 1.00 97.19 90 ASP A O 1
ATOM 722 N N . CYS A 1 91 ? 8.880 -2.358 -4.314 1.00 96.56 91 CYS A N 1
ATOM 723 C CA . CYS A 1 91 ? 8.393 -2.703 -2.985 1.00 96.56 91 CYS A CA 1
ATOM 724 C C . CYS A 1 91 ? 7.953 -4.167 -2.851 1.00 96.56 91 CYS A C 1
ATOM 726 O O . CYS A 1 91 ? 7.699 -4.605 -1.734 1.00 96.56 91 CYS A O 1
ATOM 728 N N . ASN A 1 92 ? 7.873 -4.945 -3.940 1.00 97.56 92 ASN A N 1
ATOM 729 C CA . ASN A 1 92 ? 7.565 -6.377 -3.837 1.00 97.56 92 ASN A CA 1
ATOM 730 C C . ASN A 1 92 ? 8.716 -7.181 -3.222 1.00 97.56 92 ASN A C 1
ATOM 732 O O . ASN A 1 92 ? 8.506 -8.301 -2.770 1.00 97.56 92 ASN A O 1
ATOM 736 N N . LEU A 1 93 ? 9.928 -6.618 -3.225 1.00 96.31 93 LEU A N 1
ATOM 737 C CA . LEU A 1 93 ? 11.120 -7.210 -2.618 1.00 96.31 93 LEU A CA 1
ATOM 738 C C . LEU A 1 93 ? 11.266 -6.840 -1.135 1.00 96.31 93 LEU A C 1
ATOM 740 O O . LEU A 1 93 ? 12.288 -7.141 -0.518 1.00 96.31 93 LEU A O 1
ATOM 744 N N . TRP A 1 94 ? 10.292 -6.121 -0.577 1.00 90.81 94 TRP A N 1
ATOM 745 C CA . TRP A 1 94 ? 10.292 -5.694 0.815 1.00 90.81 94 TRP A CA 1
ATOM 746 C C . TRP A 1 94 ? 9.345 -6.577 1.625 1.00 90.81 94 TRP A C 1
ATOM 748 O O . TRP A 1 94 ? 8.255 -6.874 1.151 1.00 90.81 94 TRP A O 1
ATOM 758 N N . LYS A 1 95 ? 9.743 -6.861 2.874 1.00 76.19 95 LYS A N 1
ATOM 759 C CA . LYS A 1 95 ? 8.996 -7.613 3.901 1.00 76.19 95 LYS A CA 1
ATOM 760 C C . LYS A 1 95 ? 8.631 -9.047 3.511 1.00 76.19 95 LYS A C 1
ATOM 762 O O . LYS A 1 95 ? 7.712 -9.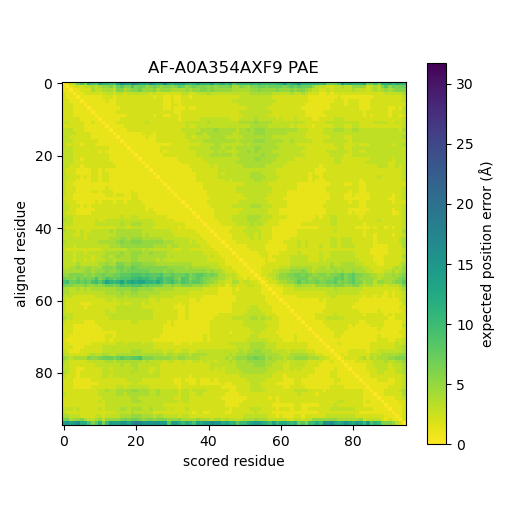251 2.694 1.00 76.19 95 LYS A O 1
#

Radius of gyration: 14.11 Å; Cα contacts (8 Å, |Δi|>4): 153; chains: 1; bounding box: 34×28×39 Å

Sequence (95 aa):
DYAWYESLDVRLYGSFGLLQLWPELDKAVLRSFARAIPASDPTPRPIGWYFTQGRGRVEAARKLAGATPHDLGAPNERPFDATNYTAYQDCNLWK